Protein AF-A0A952PN51-F1 (afdb_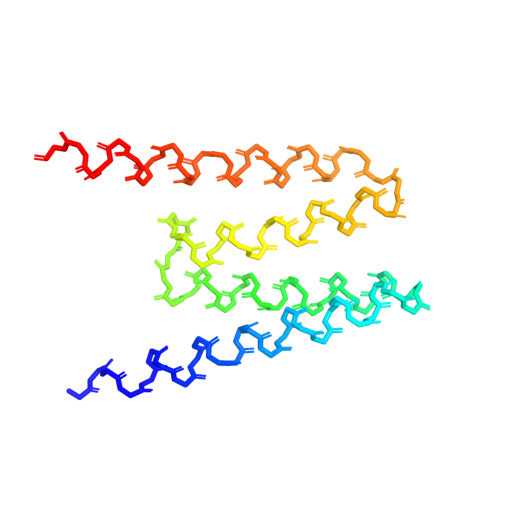monomer)

Mean predicted aligned error: 6.02 Å

Structure (mmCIF, N/CA/C/O backbone):
data_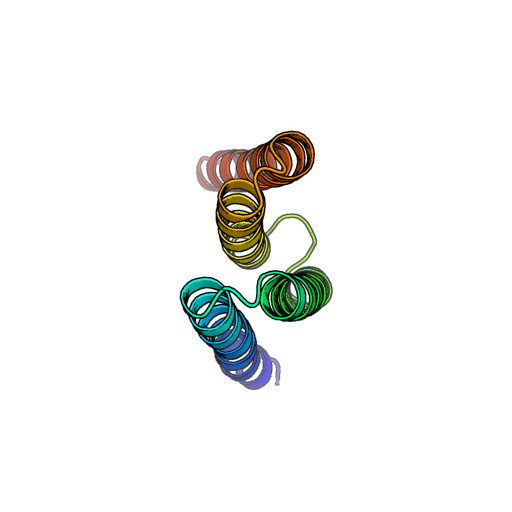AF-A0A952PN51-F1
#
_entry.id   AF-A0A952PN51-F1
#
loop_
_atom_site.group_PDB
_atom_site.id
_atom_site.type_symbol
_atom_site.label_atom_id
_atom_site.label_alt_id
_atom_site.label_comp_id
_atom_site.label_asym_id
_atom_site.label_entity_id
_atom_site.label_seq_id
_atom_site.pdbx_PDB_ins_code
_atom_site.Cartn_x
_atom_site.Cartn_y
_atom_site.Cartn_z
_atom_site.occupancy
_atom_site.B_iso_or_equiv
_atom_site.auth_seq_id
_atom_site.auth_comp_id
_atom_site.auth_asym_id
_atom_site.auth_atom_id
_atom_site.pdbx_PDB_model_num
ATOM 1 N N . MET A 1 1 ? 2.907 -2.959 -30.691 1.00 43.38 1 MET A N 1
ATOM 2 C CA . MET A 1 1 ? 1.598 -2.492 -30.178 1.00 43.38 1 MET A CA 1
ATOM 3 C C . MET A 1 1 ? 1.554 -2.615 -28.643 1.00 43.38 1 MET A C 1
ATOM 5 O O . MET A 1 1 ? 0.708 -3.316 -28.126 1.00 43.38 1 MET A O 1
ATOM 9 N N . MET A 1 2 ? 2.489 -1.986 -27.903 1.00 51.22 2 MET 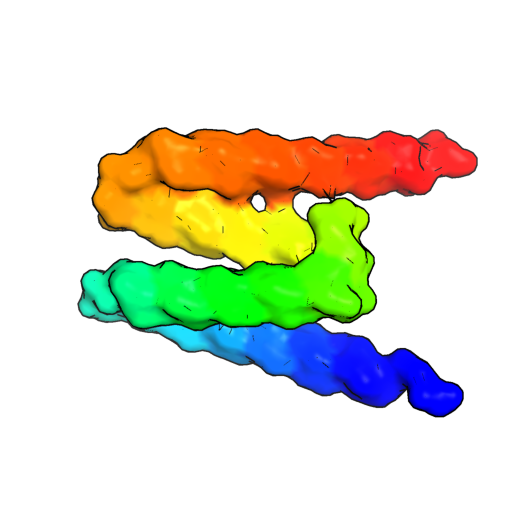A N 1
ATOM 10 C CA . MET A 1 2 ? 2.717 -2.255 -26.456 1.00 51.22 2 MET A CA 1
ATOM 11 C C . MET A 1 2 ? 2.749 -1.007 -25.542 1.00 51.22 2 MET A C 1
ATOM 13 O O . MET A 1 2 ? 2.931 -1.144 -24.335 1.00 51.22 2 MET A O 1
ATOM 17 N N . ASN A 1 3 ? 2.570 0.210 -26.076 1.00 49.66 3 ASN A N 1
ATOM 18 C CA . ASN A 1 3 ? 2.752 1.449 -25.295 1.00 49.66 3 ASN A CA 1
ATOM 19 C C . ASN A 1 3 ? 1.448 2.118 -24.819 1.00 49.66 3 ASN A C 1
ATOM 21 O O . ASN A 1 3 ? 1.489 2.855 -23.839 1.00 49.66 3 ASN A O 1
ATOM 25 N N . MET A 1 4 ? 0.289 1.839 -25.432 1.00 46.12 4 MET A N 1
ATOM 26 C CA . MET A 1 4 ? -0.992 2.423 -24.982 1.00 46.12 4 MET A CA 1
ATOM 27 C C . MET A 1 4 ? -1.489 1.825 -23.661 1.00 46.12 4 MET A C 1
ATOM 29 O O . MET A 1 4 ? -2.029 2.540 -22.821 1.00 46.12 4 MET A O 1
ATOM 33 N N . GLU A 1 5 ? -1.247 0.536 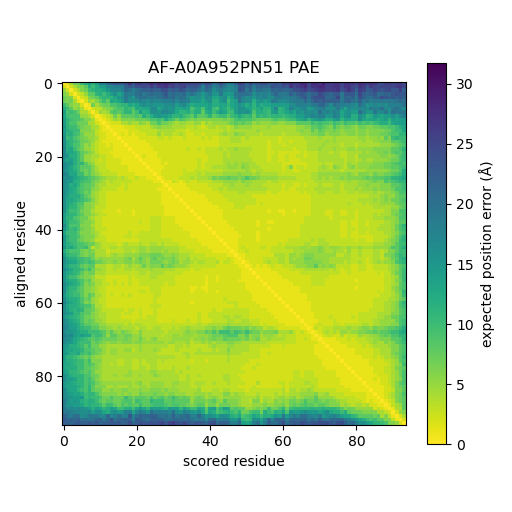-23.430 1.00 51.19 5 GLU A N 1
ATOM 34 C CA . GLU A 1 5 ? -1.681 -0.130 -22.203 1.00 51.19 5 GLU A CA 1
ATOM 35 C C . GLU A 1 5 ? -0.918 0.356 -20.962 1.00 51.19 5 GLU A C 1
ATOM 37 O O . GLU A 1 5 ? -1.505 0.509 -19.895 1.00 51.19 5 GLU A O 1
ATOM 42 N N . LYS A 1 6 ? 0.382 0.659 -21.092 1.00 52.41 6 LYS A N 1
ATOM 43 C CA . LYS A 1 6 ? 1.209 1.125 -19.965 1.00 52.41 6 LYS A CA 1
ATOM 44 C C . LYS A 1 6 ? 0.784 2.513 -19.470 1.00 52.41 6 LYS A C 1
ATOM 46 O O . LYS A 1 6 ? 0.756 2.742 -18.265 1.00 52.41 6 LYS A O 1
ATOM 51 N N . GLY A 1 7 ? 0.407 3.416 -20.381 1.00 56.16 7 GLY A N 1
ATOM 52 C CA . GLY A 1 7 ? -0.078 4.756 -20.028 1.00 56.16 7 GLY A CA 1
ATOM 53 C C . GLY A 1 7 ? -1.438 4.729 -19.326 1.00 56.16 7 GLY A C 1
ATOM 54 O O . GLY A 1 7 ? -1.604 5.357 -18.284 1.00 56.16 7 GLY A O 1
ATOM 55 N N . CYS A 1 8 ? -2.383 3.941 -19.849 1.00 54.66 8 CYS A N 1
ATOM 56 C CA . CYS A 1 8 ? -3.736 3.850 -19.295 1.00 54.66 8 CYS A CA 1
ATOM 57 C C . CYS A 1 8 ? -3.774 3.118 -17.938 1.00 54.66 8 CYS A C 1
ATOM 59 O O . CYS A 1 8 ? -4.571 3.461 -17.062 1.00 54.66 8 CYS A O 1
ATOM 61 N N . LEU A 1 9 ? -2.881 2.145 -17.719 1.00 58.97 9 LEU A N 1
ATOM 62 C CA . LEU A 1 9 ? -2.766 1.487 -16.416 1.00 58.97 9 LEU A CA 1
ATOM 63 C C . LEU A 1 9 ? -2.025 2.324 -15.376 1.00 58.97 9 LEU A C 1
ATOM 65 O O . LEU A 1 9 ? -2.392 2.249 -14.210 1.00 58.97 9 LEU A O 1
ATOM 69 N N . ASN A 1 10 ? -1.053 3.157 -15.759 1.00 69.38 10 ASN A N 1
ATOM 70 C CA . ASN A 1 10 ? -0.479 4.121 -14.814 1.00 69.38 10 ASN A CA 1
ATOM 71 C C . ASN A 1 10 ? -1.553 5.077 -14.281 1.00 69.38 10 ASN A C 1
ATOM 73 O O . ASN A 1 10 ? -1.584 5.350 -13.082 1.00 69.38 10 ASN A O 1
ATOM 77 N N . SER A 1 11 ? -2.483 5.521 -15.135 1.00 71.94 11 SER A N 1
ATOM 78 C CA . SER A 1 11 ? -3.639 6.300 -14.679 1.00 71.94 11 SER A CA 1
ATOM 79 C C . SER A 1 11 ? -4.614 5.492 -13.817 1.00 71.94 11 SER A C 1
ATOM 81 O O . SER A 1 11 ? -5.184 6.046 -12.881 1.00 71.94 11 SER A O 1
ATOM 83 N N . GLU A 1 12 ? -4.787 4.192 -14.077 1.00 80.62 12 GLU A N 1
ATOM 84 C CA . GLU A 1 12 ? -5.634 3.319 -13.251 1.00 80.62 12 GLU A CA 1
ATOM 85 C C . GLU A 1 12 ? -5.038 3.117 -11.849 1.00 80.62 12 GLU A C 1
ATOM 87 O O . GLU A 1 12 ? -5.733 3.277 -10.846 1.00 80.62 12 GLU A O 1
ATOM 92 N N . LEU A 1 13 ? -3.736 2.835 -11.773 1.00 84.81 13 LEU A N 1
ATOM 93 C CA . LEU A 1 13 ? -2.997 2.673 -10.522 1.00 84.81 13 LEU A CA 1
ATOM 94 C C . LEU A 1 13 ? -3.038 3.960 -9.696 1.00 84.81 13 LEU A C 1
ATOM 96 O O . LEU A 1 13 ? -3.380 3.943 -8.515 1.00 84.81 13 LEU A O 1
ATOM 100 N N . HIS A 1 14 ? -2.775 5.089 -10.357 1.00 85.56 14 HIS A N 1
ATOM 101 C CA . HIS A 1 14 ? -2.889 6.415 -9.765 1.00 85.56 14 HIS A CA 1
ATOM 102 C C . HIS A 1 14 ? -4.316 6.704 -9.275 1.00 85.56 14 HIS A C 1
ATOM 104 O O . HIS A 1 14 ? -4.504 7.287 -8.206 1.00 85.56 14 HIS A O 1
ATOM 110 N N . GLY A 1 15 ? -5.335 6.265 -10.019 1.00 88.62 15 GLY A N 1
ATOM 111 C CA . GLY A 1 15 ? -6.737 6.358 -9.621 1.00 88.62 15 GLY A CA 1
ATOM 112 C C . GLY A 1 15 ? -7.037 5.579 -8.340 1.00 88.62 15 GLY A C 1
ATOM 113 O O . GLY A 1 15 ? -7.636 6.136 -7.420 1.00 88.62 15 GLY A O 1
ATOM 114 N N . LEU A 1 16 ? -6.577 4.328 -8.247 1.00 90.00 16 LEU A N 1
ATOM 115 C CA . LEU A 1 16 ? -6.754 3.483 -7.061 1.00 90.00 16 LEU A CA 1
ATOM 116 C C . LEU A 1 16 ? -6.075 4.083 -5.826 1.00 90.00 16 LEU A C 1
ATOM 118 O O . LEU A 1 16 ? -6.717 4.196 -4.783 1.00 90.00 16 LEU A O 1
ATOM 122 N N . VAL A 1 17 ? -4.826 4.536 -5.964 1.00 89.56 17 VAL A N 1
ATOM 123 C CA . VAL A 1 17 ? -4.084 5.220 -4.891 1.00 89.56 17 VAL A CA 1
ATOM 124 C C . VAL A 1 17 ? -4.803 6.500 -4.461 1.00 89.56 17 VAL A C 1
ATOM 126 O O . VAL A 1 17 ? -5.043 6.721 -3.276 1.00 89.56 17 VAL A O 1
ATOM 129 N N . SER A 1 18 ? -5.262 7.307 -5.419 1.00 91.19 18 SER A N 1
ATOM 130 C CA . SER A 1 18 ? -5.993 8.545 -5.129 1.00 91.19 18 SER A CA 1
ATOM 131 C C . SER A 1 18 ? -7.314 8.298 -4.392 1.00 91.19 18 SER A C 1
ATOM 133 O O . SER A 1 18 ? -7.706 9.094 -3.537 1.00 91.19 18 SER A O 1
ATOM 135 N N . ILE A 1 19 ? -8.043 7.227 -4.733 1.00 93.00 19 ILE A N 1
ATOM 136 C CA . ILE A 1 19 ? -9.269 6.840 -4.019 1.00 93.00 19 ILE A CA 1
ATOM 137 C C . ILE A 1 19 ? -8.910 6.340 -2.617 1.00 93.00 19 ILE A C 1
ATOM 139 O O . ILE A 1 19 ? -9.545 6.773 -1.656 1.00 93.00 19 ILE A O 1
ATOM 143 N N . ALA A 1 20 ? -7.875 5.508 -2.484 1.00 91.75 20 ALA A N 1
ATOM 144 C CA . ALA A 1 20 ? -7.420 4.998 -1.195 1.00 91.75 20 ALA A CA 1
ATOM 145 C C . ALA A 1 20 ? -7.027 6.128 -0.233 1.00 91.75 20 ALA A C 1
ATOM 147 O O . ALA A 1 20 ? -7.499 6.146 0.902 1.00 91.75 20 ALA A O 1
ATOM 148 N N . GLY A 1 21 ? -6.281 7.135 -0.700 1.00 90.44 21 GLY A N 1
ATOM 149 C CA . GLY A 1 21 ? -5.938 8.311 0.102 1.00 90.44 21 GLY A CA 1
ATOM 150 C C . GLY A 1 21 ? -7.167 9.108 0.558 1.00 90.44 21 GLY A C 1
ATOM 151 O O . GLY A 1 21 ? -7.205 9.632 1.672 1.00 90.44 21 GLY A O 1
ATOM 152 N N . ARG A 1 22 ? -8.233 9.163 -0.256 1.00 93.00 22 ARG A N 1
ATOM 153 C CA . ARG A 1 22 ? -9.514 9.757 0.170 1.00 93.00 22 ARG A CA 1
ATOM 154 C C . ARG A 1 22 ? -10.245 8.896 1.200 1.00 93.00 22 ARG A C 1
ATOM 156 O O . ARG A 1 22 ? -10.825 9.464 2.121 1.00 93.00 22 ARG A O 1
ATOM 163 N N . CYS A 1 23 ? -10.236 7.571 1.059 1.00 92.00 23 CYS A N 1
ATOM 164 C CA . CYS A 1 23 ? -10.794 6.650 2.056 1.00 92.00 23 CYS A CA 1
ATOM 165 C C . CYS A 1 23 ? -10.063 6.787 3.398 1.00 92.00 23 CYS A C 1
ATOM 167 O O . CYS A 1 23 ? -10.719 6.960 4.423 1.00 92.00 23 CYS A O 1
ATOM 169 N N . ARG A 1 24 ? -8.726 6.851 3.374 1.00 90.94 24 ARG A N 1
ATOM 170 C CA . ARG A 1 24 ? -7.874 7.074 4.550 1.00 90.94 24 ARG A CA 1
ATOM 171 C C . ARG A 1 24 ? -8.225 8.371 5.275 1.00 90.94 24 ARG A C 1
ATOM 173 O O . ARG A 1 24 ? -8.541 8.346 6.458 1.00 90.94 24 ARG A O 1
ATOM 180 N N . LYS A 1 25 ? -8.318 9.490 4.545 1.00 90.69 25 LYS A N 1
ATOM 181 C CA . LYS A 1 25 ? -8.743 10.793 5.102 1.00 90.69 25 LYS A CA 1
ATOM 182 C C . LYS A 1 25 ? -10.154 10.788 5.697 1.00 90.69 25 LYS A C 1
ATOM 184 O O . LYS A 1 25 ? -10.460 11.628 6.535 1.00 90.69 25 LYS A O 1
ATOM 189 N N . LYS A 1 26 ? -11.022 9.876 5.254 1.00 92.50 26 LYS A N 1
ATOM 190 C CA . LYS A 1 26 ? -12.372 9.680 5.805 1.00 92.50 26 LYS A CA 1
ATOM 191 C C . LYS A 1 26 ? -12.408 8.708 6.992 1.00 92.50 26 LYS A C 1
ATOM 193 O O . LYS A 1 26 ? -13.482 8.504 7.547 1.00 92.50 26 LYS A O 1
ATOM 198 N N . GLY A 1 27 ? -11.276 8.110 7.366 1.00 90.69 27 GLY A N 1
ATOM 199 C CA . GLY A 1 27 ? -11.176 7.094 8.416 1.00 90.69 27 GLY A CA 1
ATOM 200 C C . GLY A 1 27 ? -11.553 5.678 7.968 1.00 90.69 27 GLY A C 1
ATOM 201 O O . GLY A 1 27 ? -11.550 4.763 8.786 1.00 90.69 27 GLY A O 1
ATOM 202 N N . ASP A 1 28 ? -11.853 5.460 6.683 1.00 93.06 28 ASP A N 1
ATOM 203 C CA . ASP A 1 28 ? -12.142 4.126 6.148 1.00 93.06 28 ASP A CA 1
ATOM 204 C C . ASP A 1 28 ? -10.842 3.417 5.749 1.00 93.06 28 ASP A C 1
ATOM 206 O O . ASP A 1 28 ? -10.486 3.283 4.571 1.00 93.06 28 ASP A O 1
ATOM 210 N N . LEU A 1 29 ? -10.101 2.999 6.776 1.00 90.38 29 LEU A N 1
ATOM 211 C CA . LEU A 1 29 ? -8.790 2.371 6.624 1.00 90.38 29 LEU A CA 1
ATOM 212 C C . LEU A 1 29 ? -8.897 0.998 5.936 1.00 90.38 29 LEU A C 1
ATOM 214 O O . LEU A 1 29 ? -8.039 0.643 5.133 1.00 90.38 29 LEU A O 1
ATOM 218 N N . LYS A 1 30 ? -9.996 0.257 6.151 1.00 91.25 30 LYS A N 1
ATOM 219 C CA . LYS A 1 30 ? -10.239 -1.047 5.503 1.00 91.25 30 LYS A CA 1
ATOM 220 C C . LYS A 1 30 ? -10.476 -0.924 3.998 1.00 91.25 30 LYS A C 1
ATOM 222 O O . LYS A 1 30 ? -9.947 -1.729 3.222 1.00 91.25 30 LYS A O 1
ATOM 227 N N . ALA A 1 31 ? -11.268 0.062 3.568 1.00 91.62 31 ALA A N 1
ATOM 228 C CA . ALA A 1 31 ? -11.462 0.307 2.142 1.00 91.62 31 ALA A CA 1
ATOM 229 C C . ALA A 1 31 ? -10.157 0.767 1.482 1.00 91.62 31 ALA A C 1
ATOM 231 O O . ALA A 1 31 ? -9.815 0.276 0.404 1.00 91.62 31 ALA A O 1
ATOM 232 N N . ALA A 1 32 ? -9.400 1.647 2.148 1.00 92.88 32 ALA A N 1
ATOM 233 C CA . ALA A 1 32 ? -8.089 2.077 1.673 1.00 92.88 32 ALA A CA 1
ATOM 234 C C . ALA A 1 32 ? -7.124 0.888 1.511 1.00 92.88 32 ALA A C 1
ATOM 236 O O . ALA A 1 32 ? -6.502 0.750 0.459 1.00 92.88 32 ALA A O 1
ATOM 237 N N . GLU A 1 33 ? -7.070 -0.023 2.485 1.00 91.94 33 GLU A N 1
ATOM 238 C CA . GLU A 1 33 ? -6.202 -1.206 2.435 1.00 91.94 33 GLU A CA 1
ATOM 239 C C . GLU A 1 33 ? -6.555 -2.121 1.259 1.00 91.94 33 GLU A C 1
ATOM 241 O O . GLU A 1 33 ? -5.683 -2.589 0.527 1.00 91.94 33 GLU A O 1
ATOM 246 N N . THR A 1 34 ? -7.851 -2.352 1.041 1.00 93.62 34 THR A N 1
ATOM 247 C CA . THR A 1 34 ? -8.340 -3.200 -0.054 1.00 93.62 34 THR A CA 1
ATOM 248 C C . THR A 1 34 ? -7.966 -2.613 -1.415 1.00 93.62 34 THR A C 1
ATOM 250 O O . THR A 1 34 ? -7.488 -3.334 -2.295 1.00 93.62 34 THR A O 1
ATOM 253 N N . LEU A 1 35 ? -8.137 -1.299 -1.581 1.00 93.81 35 LEU A N 1
ATOM 254 C CA . LEU A 1 35 ? -7.783 -0.585 -2.807 1.00 93.81 35 LEU A CA 1
ATOM 255 C C . LEU A 1 35 ? -6.274 -0.611 -3.064 1.00 93.81 35 LEU A C 1
ATOM 257 O O . LEU A 1 35 ? -5.855 -0.886 -4.189 1.00 93.81 35 LEU A O 1
ATOM 261 N N . LEU A 1 36 ? -5.460 -0.388 -2.031 1.00 93.19 36 LEU A N 1
ATOM 262 C CA . LEU A 1 36 ? -4.003 -0.413 -2.150 1.00 93.19 36 LEU A CA 1
ATOM 263 C C . LEU A 1 36 ? -3.463 -1.820 -2.418 1.00 93.19 36 LEU A C 1
ATOM 265 O O . LEU A 1 36 ? -2.591 -1.973 -3.265 1.00 93.19 36 LEU A O 1
ATOM 269 N N . LYS A 1 37 ? -4.017 -2.872 -1.802 1.00 93.44 37 LYS A N 1
ATOM 270 C CA . LYS A 1 37 ? -3.667 -4.267 -2.138 1.00 93.44 37 LYS A CA 1
ATOM 271 C C . LYS A 1 37 ? -4.019 -4.612 -3.584 1.00 93.44 37 LYS A C 1
ATOM 273 O O . LYS A 1 37 ? -3.273 -5.326 -4.253 1.00 93.44 37 LYS A O 1
ATOM 278 N N . HIS A 1 38 ? -5.142 -4.096 -4.084 1.00 92.38 38 HIS A N 1
ATOM 279 C CA . HIS A 1 38 ? -5.519 -4.269 -5.482 1.00 92.38 38 HIS A CA 1
ATOM 280 C C . HIS A 1 38 ? -4.557 -3.535 -6.429 1.00 92.38 38 HIS A C 1
ATOM 282 O O . HIS A 1 38 ? -4.105 -4.119 -7.417 1.00 92.38 38 HIS A O 1
ATOM 288 N N . ALA A 1 39 ? -4.201 -2.289 -6.101 1.00 91.44 39 ALA A N 1
ATOM 289 C CA . ALA A 1 39 ? -3.205 -1.514 -6.835 1.00 91.44 39 ALA A CA 1
ATOM 290 C C . ALA A 1 39 ? -1.831 -2.200 -6.822 1.00 91.44 39 ALA A C 1
ATOM 292 O O . ALA A 1 39 ? -1.168 -2.248 -7.855 1.00 91.44 39 ALA A O 1
ATOM 293 N N . LEU A 1 40 ? -1.442 -2.793 -5.689 1.00 91.56 40 LEU A N 1
ATOM 294 C CA . LEU A 1 40 ? -0.172 -3.493 -5.525 1.00 91.56 40 LEU A CA 1
ATOM 295 C C . LEU A 1 40 ? -0.099 -4.701 -6.454 1.00 91.56 40 LEU A C 1
ATOM 297 O O . LEU A 1 40 ? 0.846 -4.806 -7.226 1.00 91.56 40 LEU A O 1
ATOM 301 N N . ARG A 1 41 ? -1.131 -5.554 -6.458 1.00 91.69 41 ARG A N 1
ATOM 302 C CA . ARG A 1 41 ? -1.171 -6.723 -7.347 1.00 91.69 41 ARG A CA 1
ATOM 303 C C . ARG A 1 41 ? -1.099 -6.320 -8.820 1.00 91.69 41 ARG A C 1
ATOM 305 O O . ARG A 1 41 ? -0.313 -6.879 -9.572 1.00 91.69 41 ARG A O 1
ATOM 312 N N . LYS A 1 42 ? -1.852 -5.290 -9.220 1.00 90.31 42 LYS A N 1
ATOM 313 C CA . LYS A 1 42 ? -1.774 -4.740 -10.583 1.00 90.31 42 LYS A CA 1
ATOM 314 C C . LYS A 1 42 ? -0.378 -4.209 -10.916 1.00 90.31 42 LYS A C 1
ATOM 316 O O . LYS A 1 42 ? 0.079 -4.399 -12.040 1.00 90.31 42 LYS A O 1
ATOM 321 N N . ALA A 1 43 ? 0.284 -3.539 -9.972 1.00 88.94 43 ALA A N 1
ATOM 322 C CA . ALA A 1 43 ? 1.634 -3.021 -10.169 1.00 88.94 43 ALA A CA 1
ATOM 323 C C . ALA A 1 43 ? 2.645 -4.164 -10.345 1.00 88.94 43 ALA A C 1
ATOM 325 O O . ALA A 1 43 ? 3.450 -4.136 -11.275 1.00 88.94 43 ALA A O 1
ATOM 326 N N . GLU A 1 44 ? 2.566 -5.185 -9.493 1.00 91.31 44 GLU A N 1
ATOM 327 C CA . GLU A 1 44 ? 3.440 -6.359 -9.523 1.00 91.31 44 GLU A CA 1
ATOM 328 C C . GLU A 1 44 ? 3.275 -7.158 -10.821 1.00 91.31 44 GLU A C 1
ATOM 330 O O . GLU A 1 44 ? 4.277 -7.470 -11.465 1.00 91.31 44 GLU A O 1
ATOM 335 N N . ASP A 1 45 ? 2.035 -7.407 -11.254 1.00 88.56 45 ASP A N 1
ATOM 336 C CA . ASP A 1 45 ? 1.733 -8.169 -12.473 1.00 88.56 45 ASP A CA 1
ATOM 337 C C . ASP A 1 45 ? 2.257 -7.485 -13.749 1.00 88.56 45 ASP A C 1
ATOM 339 O O . ASP A 1 45 ? 2.604 -8.148 -14.728 1.00 88.56 45 ASP A O 1
ATOM 343 N N . ARG A 1 46 ? 2.311 -6.147 -13.770 1.00 84.69 46 ARG A N 1
ATOM 344 C CA . ARG A 1 46 ? 2.664 -5.364 -14.970 1.00 84.69 46 ARG A CA 1
ATOM 345 C C . ARG A 1 46 ? 4.112 -4.925 -15.031 1.00 84.69 46 ARG A C 1
ATOM 347 O O . ARG A 1 46 ? 4.708 -4.948 -16.107 1.00 84.69 46 ARG A O 1
ATOM 354 N N . PHE A 1 47 ? 4.622 -4.413 -13.919 1.00 84.19 47 PHE A N 1
ATOM 355 C CA . PHE A 1 47 ? 5.939 -3.784 -13.848 1.00 84.19 47 PHE A CA 1
ATOM 356 C C . PHE A 1 47 ? 6.974 -4.708 -13.209 1.00 84.19 47 PHE A C 1
ATOM 358 O O . PHE A 1 47 ? 8.168 -4.426 -13.277 1.00 84.19 47 PHE A O 1
ATOM 365 N N . GLY A 1 48 ? 6.525 -5.819 -12.624 1.00 85.75 48 GLY A N 1
ATOM 366 C CA . GLY A 1 48 ? 7.358 -6.736 -11.872 1.00 85.75 48 GLY A CA 1
ATOM 367 C C . GLY A 1 48 ? 7.494 -6.324 -10.409 1.00 85.75 48 GLY A C 1
ATOM 368 O O . GLY A 1 48 ? 7.277 -5.174 -10.019 1.00 85.75 48 GLY A O 1
ATOM 369 N N . LEU A 1 49 ? 7.897 -7.300 -9.597 1.00 88.06 49 LEU A N 1
ATOM 370 C CA . LEU A 1 49 ? 7.997 -7.202 -8.137 1.00 88.06 49 LEU A CA 1
ATOM 371 C C . LEU A 1 49 ? 9.023 -6.162 -7.644 1.00 88.06 49 LEU A C 1
ATOM 373 O O . LEU A 1 49 ? 8.944 -5.750 -6.489 1.00 88.06 49 LEU A O 1
ATOM 377 N N . MET A 1 50 ? 9.977 -5.765 -8.494 1.00 86.44 50 MET A N 1
ATOM 378 C CA . MET A 1 50 ? 11.083 -4.846 -8.188 1.00 86.44 50 MET A CA 1
ATOM 379 C C . MET A 1 50 ? 11.020 -3.617 -9.097 1.00 86.44 50 MET A C 1
ATOM 381 O O . MET A 1 50 ? 11.883 -3.398 -9.940 1.00 86.44 50 MET A O 1
ATOM 385 N N . SER A 1 51 ? 9.945 -2.841 -8.973 1.00 86.44 51 SER A N 1
ATOM 386 C CA . SER A 1 51 ? 9.702 -1.679 -9.826 1.00 86.44 51 SER A CA 1
ATOM 387 C C . SER A 1 51 ? 9.238 -0.465 -9.024 1.00 86.44 51 SER A C 1
ATOM 389 O O . SER A 1 51 ? 8.582 -0.590 -7.989 1.00 86.44 51 SER A O 1
ATOM 391 N N . ILE A 1 52 ? 9.551 0.736 -9.518 1.00 86.69 52 ILE A N 1
ATOM 392 C CA . ILE A 1 52 ? 9.162 1.996 -8.866 1.00 86.69 52 ILE A CA 1
ATOM 393 C C . ILE A 1 52 ? 7.641 2.107 -8.634 1.00 86.69 52 ILE A C 1
ATOM 395 O O . ILE A 1 52 ? 7.258 2.502 -7.534 1.00 86.69 52 ILE A O 1
ATOM 399 N N . PRO A 1 53 ? 6.747 1.701 -9.563 1.00 87.31 53 PRO A N 1
ATOM 400 C CA . PRO A 1 53 ? 5.305 1.711 -9.301 1.00 87.31 53 PRO A CA 1
ATOM 401 C C . PRO A 1 53 ? 4.891 0.849 -8.100 1.00 87.31 53 PRO A C 1
ATOM 403 O O . PRO A 1 53 ? 4.013 1.245 -7.338 1.00 87.31 53 PRO A O 1
ATOM 406 N N . VAL A 1 54 ? 5.547 -0.298 -7.887 1.00 90.81 54 VAL A N 1
ATOM 407 C CA . VAL A 1 54 ? 5.319 -1.144 -6.703 1.00 90.81 54 VAL A CA 1
ATOM 408 C C . VAL A 1 54 ? 5.780 -0.426 -5.432 1.00 90.81 54 VAL A C 1
ATOM 410 O O . VAL A 1 54 ? 5.065 -0.444 -4.433 1.00 90.81 54 VAL A O 1
ATOM 413 N N . ALA A 1 55 ? 6.928 0.258 -5.468 1.00 90.88 55 ALA A N 1
ATOM 414 C CA . ALA A 1 55 ? 7.418 1.036 -4.329 1.00 90.88 55 ALA A CA 1
ATOM 415 C C . ALA A 1 55 ? 6.466 2.184 -3.942 1.00 90.88 55 ALA A C 1
ATOM 417 O O . ALA A 1 55 ? 6.226 2.390 -2.756 1.00 90.88 55 ALA A O 1
ATOM 418 N N . VAL A 1 56 ? 5.872 2.876 -4.921 1.00 89.69 56 VAL A N 1
ATOM 419 C CA . VAL A 1 56 ? 4.886 3.945 -4.670 1.00 89.69 56 VAL A CA 1
ATOM 420 C C . VAL A 1 56 ? 3.646 3.404 -3.955 1.00 89.69 56 VAL A C 1
ATOM 422 O O . VAL A 1 56 ? 3.204 3.987 -2.971 1.00 89.69 56 VAL A O 1
ATOM 425 N N . VAL A 1 57 ? 3.102 2.261 -4.386 1.00 91.75 57 VAL A N 1
ATOM 426 C CA . VAL A 1 57 ? 1.941 1.660 -3.702 1.00 91.75 57 VAL A CA 1
ATOM 427 C C . VAL A 1 57 ? 2.303 1.159 -2.300 1.00 91.75 57 VAL A C 1
ATOM 429 O O . VAL A 1 57 ? 1.493 1.259 -1.380 1.00 91.75 57 VAL A O 1
ATOM 432 N N . LEU A 1 58 ? 3.517 0.632 -2.114 1.00 93.38 58 LEU A N 1
ATOM 433 C CA . LEU A 1 58 ? 3.990 0.212 -0.795 1.00 93.38 58 LEU A CA 1
ATOM 434 C C . LEU A 1 58 ? 4.130 1.392 0.170 1.00 93.38 58 LEU A C 1
ATOM 436 O O . LEU A 1 58 ? 3.808 1.221 1.340 1.00 93.38 58 LEU A O 1
ATOM 440 N N . LEU A 1 59 ? 4.556 2.568 -0.298 1.00 92.50 59 LEU A N 1
ATOM 441 C CA . LEU A 1 59 ? 4.608 3.782 0.523 1.00 92.50 59 LEU A CA 1
ATOM 442 C C . LEU A 1 59 ? 3.219 4.152 1.064 1.00 92.50 59 LEU A C 1
ATOM 444 O O . LEU A 1 59 ? 3.057 4.381 2.256 1.00 92.50 59 LEU A O 1
ATOM 448 N N . GLU A 1 60 ? 2.202 4.117 0.209 1.00 92.12 60 GLU A N 1
ATOM 449 C CA . GLU A 1 60 ? 0.819 4.404 0.607 1.00 92.12 60 GLU A CA 1
ATOM 450 C C . GLU A 1 60 ? 0.279 3.386 1.625 1.00 92.12 60 GLU A C 1
ATOM 452 O O . GLU A 1 60 ? -0.484 3.742 2.525 1.00 92.12 60 GLU A O 1
ATOM 457 N N . LEU A 1 61 ? 0.694 2.115 1.517 1.00 93.12 61 LEU A N 1
ATOM 458 C CA . LEU A 1 61 ? 0.384 1.090 2.519 1.00 93.12 61 LEU A CA 1
ATOM 459 C C . LEU A 1 61 ? 1.093 1.354 3.848 1.00 93.12 61 LEU A C 1
ATOM 461 O O . LEU A 1 61 ? 0.490 1.132 4.893 1.00 93.12 61 LEU A O 1
ATOM 465 N N . VAL A 1 62 ? 2.341 1.831 3.830 1.00 93.56 62 VAL A N 1
ATOM 466 C CA . VAL A 1 62 ? 3.057 2.223 5.055 1.00 93.56 62 VAL A CA 1
ATOM 467 C C . VAL A 1 62 ? 2.286 3.319 5.777 1.00 93.56 62 VAL A C 1
ATOM 469 O O . VAL A 1 62 ? 1.945 3.130 6.939 1.00 93.56 62 VAL A O 1
ATOM 472 N N . GLU A 1 63 ? 1.936 4.400 5.078 1.00 91.38 63 GLU A N 1
ATOM 473 C CA . GLU A 1 63 ? 1.168 5.501 5.668 1.00 91.38 63 GLU A CA 1
ATOM 474 C C . GLU A 1 63 ? -0.188 5.024 6.210 1.00 91.38 63 GLU A C 1
ATOM 476 O O . GLU A 1 63 ? -0.615 5.426 7.288 1.00 91.38 63 GLU A O 1
ATOM 481 N N . LEU A 1 64 ? -0.863 4.116 5.497 1.00 92.75 64 LEU A N 1
ATOM 482 C CA . LEU A 1 64 ? -2.117 3.536 5.970 1.00 92.75 64 LEU A CA 1
ATOM 483 C C . LEU A 1 64 ? -1.946 2.711 7.252 1.00 92.75 64 LEU A C 1
ATOM 485 O O . LEU A 1 64 ? -2.790 2.777 8.147 1.00 92.75 64 LEU A O 1
ATOM 489 N N . HIS A 1 65 ? -0.894 1.901 7.331 1.00 91.88 65 HIS A N 1
ATOM 490 C CA . HIS A 1 65 ? -0.617 1.081 8.504 1.00 91.88 65 HIS A CA 1
ATOM 491 C C . HIS A 1 65 ? -0.178 1.935 9.699 1.00 91.88 65 HIS A C 1
ATOM 493 O O . HIS A 1 65 ? -0.575 1.632 10.823 1.00 91.88 65 HIS A O 1
ATOM 499 N N . GLU A 1 66 ? 0.545 3.033 9.469 1.00 89.81 66 GLU A N 1
ATOM 500 C CA . GLU A 1 66 ? 0.843 4.034 10.499 1.00 89.81 66 GLU A CA 1
ATOM 501 C C . GLU A 1 66 ? -0.442 4.688 11.028 1.00 89.81 66 GLU A C 1
ATOM 503 O O . GLU A 1 66 ? -0.658 4.699 12.241 1.00 89.81 66 GLU A O 1
ATOM 508 N N . ASP A 1 67 ? -1.353 5.103 10.140 1.00 88.69 67 ASP A N 1
ATOM 509 C CA . ASP A 1 67 ? -2.672 5.642 10.514 1.00 88.69 67 ASP A CA 1
ATOM 510 C C . ASP A 1 67 ? -3.544 4.607 11.261 1.00 88.69 67 ASP A C 1
ATOM 512 O O . ASP A 1 67 ? -4.392 4.965 12.079 1.00 88.69 67 ASP A O 1
ATOM 516 N N . SER A 1 68 ? -3.331 3.311 11.002 1.00 88.75 68 SER A N 1
ATOM 517 C CA . SER A 1 68 ? -4.031 2.191 11.655 1.00 88.75 68 SER A CA 1
ATOM 518 C C . SER A 1 68 ? -3.359 1.719 12.951 1.00 88.75 68 SER A C 1
ATOM 520 O O . SER A 1 68 ? -3.846 0.778 13.579 1.00 88.75 68 SER A O 1
ATOM 522 N N . ASN A 1 69 ? -2.243 2.342 13.345 1.00 90.06 69 ASN A N 1
ATOM 523 C CA . ASN A 1 69 ? -1.399 1.938 14.471 1.00 90.06 69 ASN A CA 1
ATOM 524 C C . ASN A 1 69 ? -0.864 0.486 14.362 1.00 90.06 69 ASN A C 1
ATOM 526 O O . ASN A 1 69 ? -0.558 -0.153 15.372 1.00 90.06 69 ASN A O 1
ATOM 530 N N . ASP A 1 70 ? -0.733 -0.030 13.135 1.00 90.81 70 ASP A N 1
ATOM 531 C CA . ASP A 1 70 ? -0.155 -1.338 12.805 1.00 90.81 70 ASP A CA 1
ATOM 532 C C . ASP A 1 70 ? 1.317 -1.173 12.395 1.00 90.81 70 ASP A C 1
ATOM 534 O O . ASP A 1 70 ? 1.708 -1.230 11.224 1.00 90.81 70 ASP A O 1
ATOM 538 N N . ALA A 1 71 ? 2.156 -0.920 13.398 1.00 87.38 71 ALA A N 1
ATOM 539 C CA . ALA A 1 71 ? 3.580 -0.664 13.199 1.00 87.38 71 ALA A CA 1
ATOM 540 C C . ALA A 1 71 ? 4.336 -1.866 12.598 1.00 87.38 71 ALA A C 1
ATOM 542 O O . ALA A 1 71 ? 5.352 -1.684 11.919 1.00 87.38 71 ALA A O 1
ATOM 543 N N . ASP A 1 72 ? 3.860 -3.095 12.819 1.00 91.81 72 ASP A N 1
ATOM 544 C CA . ASP A 1 72 ? 4.489 -4.291 12.262 1.00 91.81 72 ASP A CA 1
ATOM 545 C C . ASP A 1 72 ? 4.252 -4.397 10.756 1.00 91.81 72 ASP A C 1
ATOM 547 O O . ASP A 1 72 ? 5.216 -4.584 10.000 1.00 91.81 72 ASP A O 1
ATOM 551 N N . ALA A 1 73 ? 3.012 -4.200 10.299 1.00 88.56 73 ALA A N 1
ATOM 552 C CA . ALA A 1 73 ? 2.703 -4.178 8.874 1.00 88.56 73 ALA A CA 1
ATOM 553 C C . ALA A 1 73 ? 3.405 -3.012 8.158 1.00 88.56 73 ALA A C 1
ATOM 555 O O . ALA A 1 73 ? 4.020 -3.217 7.103 1.00 88.56 73 ALA A O 1
ATOM 556 N N . ALA A 1 74 ? 3.421 -1.821 8.771 1.00 90.69 74 ALA A N 1
ATOM 557 C CA . ALA A 1 74 ? 4.145 -0.658 8.256 1.00 90.69 74 ALA A CA 1
ATOM 558 C C . ALA A 1 74 ? 5.641 -0.960 8.072 1.00 90.69 74 ALA A C 1
ATOM 560 O O . ALA A 1 74 ? 6.216 -0.722 7.008 1.00 90.69 74 ALA A O 1
ATOM 561 N N . ARG A 1 75 ? 6.288 -1.569 9.074 1.00 90.69 75 ARG A N 1
ATOM 562 C CA . ARG A 1 75 ? 7.715 -1.917 9.013 1.00 90.69 75 ARG A CA 1
ATOM 563 C C . ARG A 1 75 ? 8.028 -2.916 7.900 1.00 90.69 75 ARG A C 1
ATOM 565 O O . ARG A 1 75 ? 9.054 -2.769 7.228 1.00 90.69 75 ARG A O 1
ATOM 572 N N . ILE A 1 76 ? 7.174 -3.920 7.695 1.00 92.38 76 ILE A N 1
ATOM 573 C CA . ILE A 1 76 ? 7.341 -4.918 6.628 1.00 92.38 76 ILE A CA 1
ATOM 574 C C . ILE A 1 76 ? 7.229 -4.250 5.253 1.00 92.38 76 ILE A C 1
ATOM 576 O O . ILE A 1 76 ? 8.125 -4.419 4.417 1.00 92.38 76 ILE A O 1
ATOM 580 N N . ALA A 1 77 ? 6.181 -3.451 5.034 1.00 90.81 77 ALA A N 1
ATOM 581 C CA . ALA A 1 77 ? 5.978 -2.725 3.782 1.00 90.81 77 ALA A CA 1
ATOM 582 C C . ALA A 1 77 ? 7.134 -1.749 3.504 1.00 90.81 77 ALA A C 1
ATOM 584 O O . ALA A 1 77 ? 7.693 -1.735 2.406 1.00 90.81 77 ALA A O 1
ATOM 585 N N . HIS A 1 78 ? 7.585 -1.025 4.528 1.00 92.69 78 HIS A N 1
ATOM 586 C CA . HIS A 1 78 ? 8.681 -0.070 4.425 1.00 92.69 78 HIS A CA 1
ATOM 587 C C . HIS A 1 78 ? 10.031 -0.740 4.121 1.00 92.69 78 HIS A C 1
ATOM 589 O O . HIS A 1 78 ? 10.841 -0.218 3.350 1.00 92.69 78 HIS A O 1
ATOM 595 N N . LYS A 1 79 ? 10.296 -1.923 4.694 1.00 93.88 79 LYS A N 1
ATOM 596 C CA . LYS A 1 79 ? 11.487 -2.718 4.356 1.00 93.88 79 LYS A CA 1
ATOM 597 C C . LYS A 1 79 ? 11.476 -3.115 2.881 1.00 93.88 79 LYS A C 1
ATOM 599 O O . LYS A 1 79 ? 12.486 -2.934 2.205 1.00 93.88 79 LYS A O 1
ATOM 604 N N . ARG A 1 80 ? 10.338 -3.606 2.385 1.00 91.31 80 ARG A N 1
ATOM 605 C CA . ARG A 1 80 ? 10.187 -4.022 0.987 1.00 91.31 80 ARG A CA 1
ATOM 606 C C . ARG A 1 80 ? 10.336 -2.845 0.022 1.00 91.31 80 ARG A C 1
ATOM 608 O O . ARG A 1 80 ? 11.084 -2.944 -0.942 1.00 91.31 80 ARG A O 1
ATOM 615 N N . MET A 1 81 ? 9.691 -1.717 0.317 1.00 93.12 81 MET A N 1
ATOM 616 C CA . MET A 1 81 ? 9.826 -0.482 -0.460 1.00 93.12 81 MET A CA 1
ATOM 617 C C . MET A 1 81 ? 11.294 -0.058 -0.579 1.00 93.12 81 MET A C 1
ATOM 619 O O . MET A 1 81 ? 11.77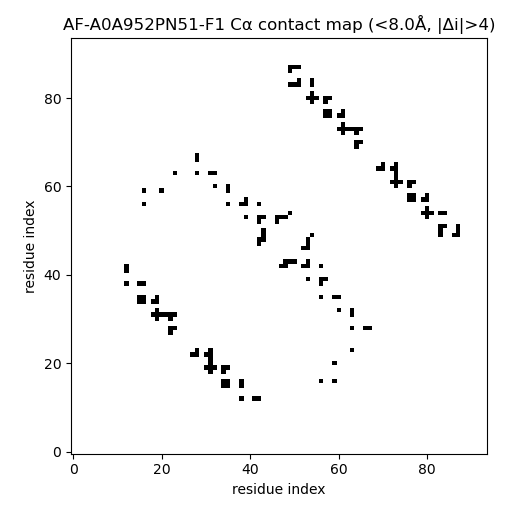6 0.192 -1.680 1.00 93.12 81 MET A O 1
ATOM 623 N N . ARG A 1 82 ? 12.035 -0.037 0.537 1.00 92.06 82 ARG A N 1
ATOM 624 C CA . ARG A 1 82 ? 13.461 0.320 0.520 1.00 92.06 82 ARG A CA 1
ATOM 625 C C . ARG A 1 82 ? 14.310 -0.638 -0.296 1.00 92.06 82 ARG A C 1
ATOM 627 O O . ARG A 1 82 ? 15.183 -0.171 -1.009 1.00 92.06 82 ARG A O 1
ATOM 634 N N . GLN A 1 83 ? 14.050 -1.942 -0.228 1.00 92.06 83 GLN A N 1
ATOM 635 C CA . GLN A 1 83 ? 14.762 -2.914 -1.063 1.00 92.06 83 GLN A CA 1
ATOM 636 C C . GLN A 1 83 ? 14.592 -2.610 -2.553 1.00 92.06 83 GLN A C 1
ATOM 638 O O . GLN A 1 83 ? 15.567 -2.668 -3.294 1.00 92.06 83 GLN A O 1
ATOM 643 N N . ILE A 1 84 ? 13.381 -2.235 -2.976 1.00 90.56 84 ILE A N 1
ATOM 644 C CA . ILE A 1 84 ? 13.113 -1.855 -4.366 1.00 90.56 84 ILE A CA 1
ATOM 645 C C . ILE A 1 84 ? 13.870 -0.577 -4.727 1.00 90.56 84 ILE A C 1
ATOM 647 O O . ILE A 1 84 ? 14.545 -0.546 -5.746 1.00 90.56 84 ILE A O 1
ATOM 651 N N . ILE A 1 85 ? 13.781 0.466 -3.897 1.00 87.19 85 ILE A N 1
ATOM 6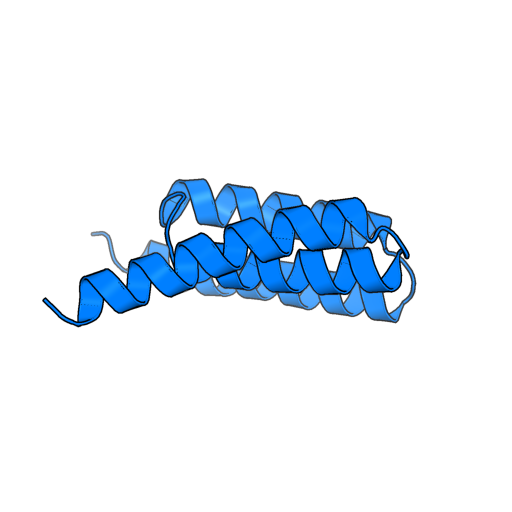52 C CA . ILE A 1 85 ? 14.437 1.753 -4.170 1.00 87.19 85 ILE A CA 1
ATOM 653 C C . ILE A 1 85 ? 15.959 1.594 -4.246 1.00 87.19 85 ILE A C 1
ATOM 655 O O . ILE A 1 85 ? 16.560 2.06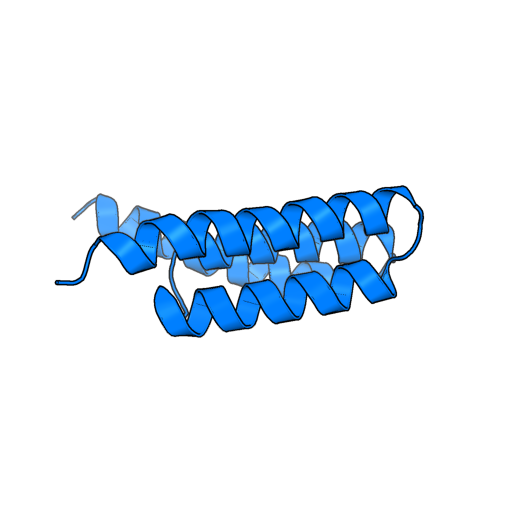1 -5.206 1.00 87.19 85 ILE A O 1
ATOM 659 N N . VAL A 1 86 ? 16.566 0.898 -3.280 1.00 89.12 86 VAL A N 1
ATOM 660 C CA . VAL A 1 86 ? 18.010 0.614 -3.274 1.00 89.12 86 VAL A CA 1
ATOM 661 C C . VAL A 1 86 ? 18.399 -0.181 -4.513 1.00 89.12 86 VAL A C 1
ATOM 663 O O . VAL A 1 86 ? 19.309 0.217 -5.223 1.00 89.12 86 VAL A O 1
ATOM 666 N N . SER A 1 87 ? 17.659 -1.247 -4.829 1.00 86.44 87 SER A N 1
ATOM 667 C CA . SER A 1 87 ? 17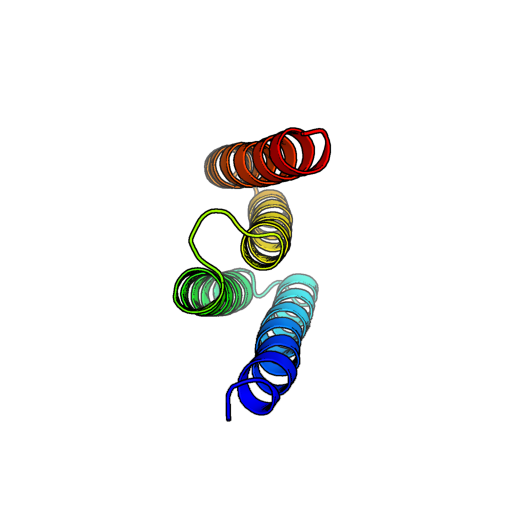.938 -2.047 -6.019 1.00 86.44 87 SER A CA 1
ATOM 668 C C . SER A 1 87 ? 17.840 -1.217 -7.297 1.00 86.44 87 SER A C 1
ATOM 670 O O . SER A 1 87 ? 18.688 -1.369 -8.166 1.00 86.44 87 SER A O 1
ATOM 672 N N . VAL A 1 88 ? 16.847 -0.336 -7.434 1.00 82.75 88 VAL A N 1
ATOM 673 C CA . VAL A 1 88 ? 16.739 0.522 -8.621 1.00 82.75 88 VAL A CA 1
ATOM 674 C C . VAL A 1 88 ? 17.928 1.472 -8.718 1.00 82.75 88 VAL A C 1
ATOM 676 O O . VAL A 1 88 ? 18.483 1.575 -9.804 1.00 82.75 88 VAL A O 1
ATOM 679 N N . ILE A 1 89 ? 18.337 2.097 -7.607 1.00 78.56 89 ILE A N 1
ATOM 680 C CA . ILE A 1 89 ? 19.502 2.994 -7.557 1.00 78.56 89 ILE A CA 1
ATOM 681 C C . ILE A 1 89 ? 20.773 2.248 -7.981 1.00 78.56 89 ILE A C 1
ATOM 683 O O . ILE A 1 89 ? 21.436 2.684 -8.919 1.00 78.56 89 ILE A O 1
ATOM 687 N N . ASP A 1 90 ? 21.034 1.077 -7.392 1.00 78.06 90 ASP A N 1
ATOM 688 C CA . ASP A 1 90 ? 22.204 0.250 -7.717 1.00 78.06 90 ASP A CA 1
ATOM 689 C C . ASP A 1 90 ? 22.233 -0.167 -9.202 1.00 78.06 90 ASP A C 1
ATOM 691 O O . ASP A 1 90 ? 23.302 -0.303 -9.791 1.00 78.06 90 ASP A O 1
ATOM 695 N N . ASN A 1 91 ? 21.066 -0.361 -9.832 1.00 66.19 91 ASN A N 1
ATOM 696 C CA . ASN A 1 91 ? 20.968 -0.686 -11.261 1.00 66.19 91 ASN A CA 1
ATOM 697 C C . ASN A 1 91 ? 21.087 0.541 -12.184 1.00 66.19 91 ASN A C 1
ATOM 699 O O . ASN A 1 91 ? 21.263 0.364 -13.386 1.00 66.19 91 ASN A O 1
ATOM 703 N N . THR A 1 92 ? 20.954 1.767 -11.669 1.00 58.50 92 THR A N 1
ATOM 704 C CA . THR A 1 92 ? 21.137 3.004 -12.453 1.00 58.50 92 THR A CA 1
ATOM 705 C C . THR A 1 92 ? 22.578 3.507 -12.486 1.00 58.50 92 THR A C 1
ATOM 707 O O . THR A 1 92 ? 22.895 4.318 -13.354 1.00 58.50 92 THR A O 1
ATOM 710 N N . ASP A 1 93 ? 23.440 3.019 -11.590 1.00 51.44 93 ASP A N 1
ATOM 711 C CA . ASP A 1 93 ? 24.841 3.447 -11.466 1.00 51.44 93 ASP A CA 1
ATOM 712 C C . ASP A 1 93 ? 25.848 2.536 -12.215 1.00 51.44 93 ASP A C 1
ATOM 714 O O . ASP A 1 93 ? 27.059 2.745 -12.108 1.00 51.44 93 ASP A O 1
ATOM 718 N N . ASN A 1 94 ? 25.376 1.548 -12.994 1.00 46.06 94 ASN A N 1
ATOM 719 C CA . ASN A 1 94 ? 26.195 0.622 -13.799 1.00 46.06 94 ASN A CA 1
ATOM 720 C C . ASN A 1 94 ? 25.771 0.592 -15.273 1.00 46.06 94 ASN A C 1
ATOM 722 O O . ASN A 1 94 ? 26.672 0.576 -16.141 1.00 46.06 94 ASN A O 1
#

Secondary structure (DSSP, 8-state):
--SHHHHHHHHHHHHHHHHHHHHHHTT-HHHHHHHHHHHH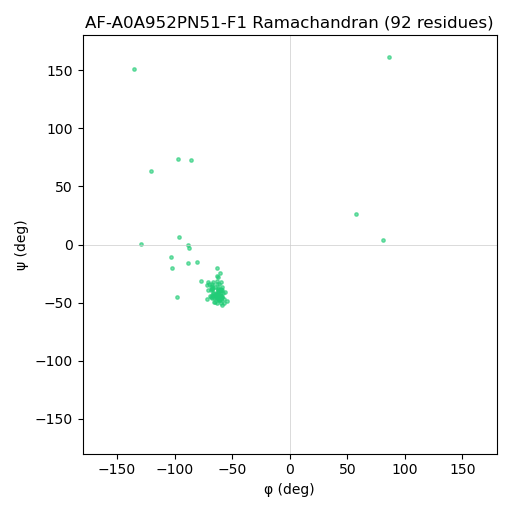HHHHHHH-SSSHHHHHHHHHHHHHHHHTT-HHHHHHHHHHHHHHHHHHHHHH--

Foldseek 3Di:
DPPPVVVVLVVVLVVLLVVLVVCVVVVNLVSSLVSLVVSLVSCCVPVNQQDPSNLVSLVSQLVSCVSVVNNVSNVVSVVSSVVSVVVVVVVVVD

Radius of gyration: 13.83 Å; Cα contacts (8 Å, |Δi|>4): 92; chains: 1; bounding box: 39×19×45 Å

pLDDT: mean 84.42, std 13.52, range [43.38, 93.88]

Nearest PDB structures (foldseek):
  5o01-assembly2_B  TM=9.821E-01  e=1.828E-02  Prosthecobacter vanneervenii
  3edt-assembly3_H  TM=9.221E-01  e=1.318E-02  Homo sapiens
  3edt-assembly2_D  TM=7.795E-01  e=9.500E-03  Homo sapiens
  4y6c-assembly1_A-2  TM=8.804E-01  e=1.621E-01  Podospora anserina
  7v6p-assembly1_A-2  TM=8.240E-01  e=2.129E-01  Homo sapiens

Sequence (94 aa):
MMNMEKGCLNSELHGLVSIAGRCRKKGDLKAAETLLKHALRKAEDRFGLMSIPVAVVLLELVELHEDSNDADAARIAHKRMRQIIVSVIDNTDN

Solvent-accessible surface area (backbone atoms only — not comparable to full-atom values): 4960 Å² total; per-residue (Å²): 145,75,66,69,65,57,58,57,46,52,53,48,43,51,46,33,48,55,50,19,55,52,28,43,77,71,68,38,53,68,62,16,50,55,35,37,54,51,35,34,52,55,28,32,78,72,64,34,86,73,26,71,68,32,31,56,42,28,50,56,48,22,55,50,22,55,78,67,71,34,61,67,62,16,51,53,34,48,52,53,26,47,53,34,52,52,51,53,52,63,66,70,78,112